Protein AF-A0A2E6ZJL7-F1 (afdb_monomer)

Mean predicted aligned error: 16.67 Å

Structure (mmCIF, N/CA/C/O backbone):
data_AF-A0A2E6ZJL7-F1
#
_entry.id   AF-A0A2E6ZJL7-F1
#
loop_
_atom_site.group_PDB
_atom_site.id
_atom_site.type_symbol
_atom_site.label_atom_id
_atom_site.label_alt_id
_atom_site.label_comp_id
_atom_site.label_asym_id
_atom_site.label_entity_id
_atom_site.label_seq_id
_atom_site.pdbx_PDB_ins_code
_atom_site.Cartn_x
_atom_site.Cartn_y
_atom_site.Cartn_z
_atom_site.occupancy
_atom_site.B_iso_or_equiv
_atom_site.auth_seq_id
_atom_site.auth_comp_id
_atom_site.auth_asym_id
_atom_site.auth_atom_id
_atom_site.pdbx_PDB_model_num
ATOM 1 N N . MET A 1 1 ? 24.760 4.904 -60.372 1.00 43.66 1 MET A N 1
ATOM 2 C CA . MET A 1 1 ? 24.642 4.032 -59.180 1.00 43.66 1 MET A CA 1
ATOM 3 C C . MET A 1 1 ? 23.303 4.325 -58.523 1.00 43.66 1 MET A C 1
ATOM 5 O O . MET A 1 1 ? 22.994 5.493 -58.316 1.00 43.66 1 MET A O 1
ATOM 9 N N . ARG A 1 2 ? 22.451 3.308 -58.346 1.00 40.69 2 ARG A N 1
ATOM 10 C CA . ARG A 1 2 ? 21.056 3.477 -57.904 1.00 40.69 2 ARG A CA 1
ATOM 11 C C . ARG A 1 2 ? 21.041 3.882 -56.422 1.00 40.69 2 ARG A C 1
ATOM 13 O O . ARG A 1 2 ? 21.640 3.203 -55.598 1.00 40.69 2 ARG A O 1
ATOM 20 N N . PHE A 1 3 ? 20.337 4.965 -56.080 1.00 47.16 3 PHE A N 1
ATOM 21 C CA . PHE A 1 3 ? 20.184 5.506 -54.711 1.00 47.16 3 PHE A CA 1
ATOM 22 C C . PHE A 1 3 ? 19.570 4.522 -53.690 1.00 47.16 3 PHE A C 1
ATOM 24 O O . PHE A 1 3 ? 19.467 4.830 -52.504 1.00 47.16 3 PHE A O 1
ATOM 31 N N . THR A 1 4 ? 19.154 3.341 -54.143 1.00 49.59 4 THR A N 1
ATOM 32 C CA . THR A 1 4 ? 18.459 2.316 -53.366 1.00 49.59 4 THR A CA 1
ATOM 33 C C . THR A 1 4 ? 19.389 1.397 -52.570 1.00 49.59 4 THR A C 1
ATOM 35 O O . THR A 1 4 ? 18.909 0.680 -51.704 1.00 49.59 4 THR A O 1
ATOM 38 N N . GLU A 1 5 ? 20.706 1.420 -52.801 1.00 48.84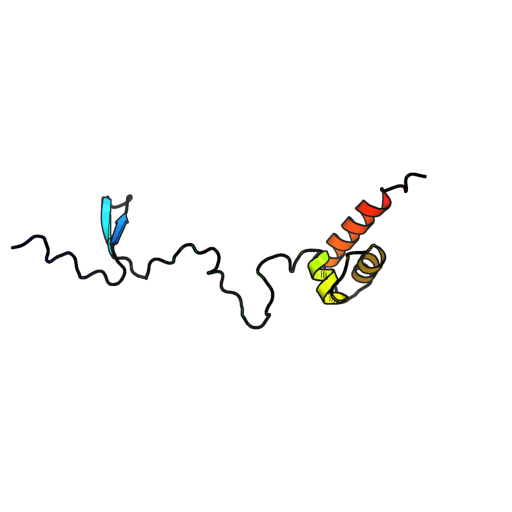 5 GLU A N 1
ATOM 39 C CA . GLU A 1 5 ? 21.636 0.430 -52.215 1.00 48.84 5 GLU A CA 1
ATOM 40 C C . GLU A 1 5 ? 22.248 0.840 -50.861 1.00 48.84 5 GLU A C 1
ATOM 42 O O . GLU A 1 5 ? 22.901 0.040 -50.199 1.00 48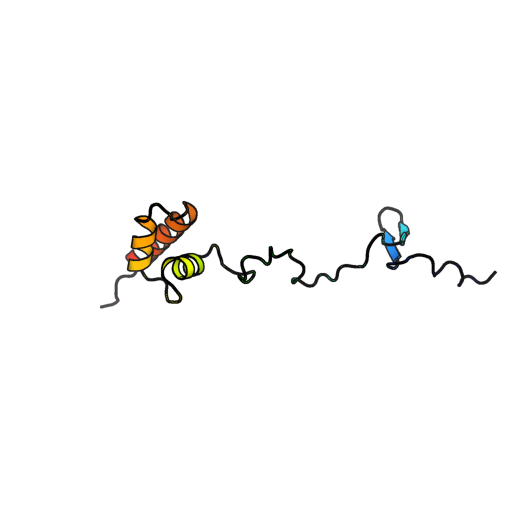.84 5 GLU A O 1
ATOM 47 N N . LEU A 1 6 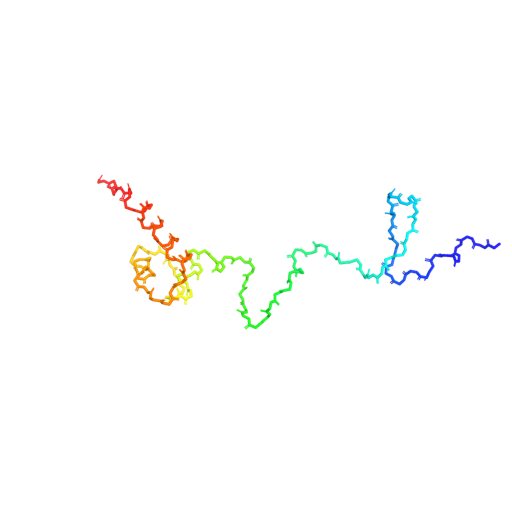? 21.985 2.059 -50.377 1.00 52.06 6 LEU A N 1
ATOM 48 C CA . LEU A 1 6 ? 22.360 2.481 -49.018 1.00 52.06 6 LEU A CA 1
ATOM 49 C C . LEU A 1 6 ? 21.247 2.249 -47.986 1.00 52.06 6 LEU A C 1
ATOM 51 O O . LEU A 1 6 ? 21.371 2.735 -46.862 1.00 52.06 6 LEU A O 1
ATOM 55 N N . LEU A 1 7 ? 20.144 1.578 -48.331 1.00 50.84 7 LEU A N 1
ATOM 56 C CA . LEU A 1 7 ? 18.975 1.441 -47.452 1.00 50.84 7 LEU A CA 1
ATOM 57 C C . LEU A 1 7 ? 19.061 0.282 -46.437 1.00 50.84 7 LEU A C 1
ATOM 59 O O . LEU A 1 7 ? 18.399 0.376 -45.405 1.00 50.84 7 LEU A O 1
ATOM 63 N N . ASP A 1 8 ? 19.957 -0.698 -46.602 1.00 57.44 8 ASP A N 1
ATOM 64 C CA . ASP A 1 8 ? 19.765 -2.009 -45.946 1.00 57.44 8 ASP A CA 1
ATOM 65 C C . ASP A 1 8 ? 20.744 -2.431 -44.833 1.00 57.44 8 ASP A C 1
ATOM 67 O O . ASP A 1 8 ? 20.633 -3.535 -44.310 1.00 57.44 8 ASP A O 1
ATOM 71 N N . ASN A 1 9 ? 21.645 -1.570 -44.344 1.00 66.44 9 ASN A N 1
ATOM 72 C CA . ASN A 1 9 ? 22.594 -1.991 -43.286 1.00 66.44 9 ASN A CA 1
ATOM 73 C C . ASN A 1 9 ? 22.163 -1.693 -41.834 1.00 66.44 9 ASN A C 1
ATOM 75 O O . ASN A 1 9 ? 22.913 -1.971 -40.897 1.00 66.44 9 ASN A O 1
ATOM 79 N N . CYS A 1 10 ? 20.972 -1.132 -41.585 1.00 70.69 10 CYS A N 1
ATOM 80 C CA . CYS A 1 10 ? 20.522 -0.879 -40.208 1.00 70.69 10 CYS A CA 1
ATOM 81 C C . CYS A 1 10 ? 19.621 -2.018 -39.691 1.00 70.69 10 CYS A C 1
ATOM 83 O O . CYS A 1 10 ? 18.402 -1.942 -39.830 1.00 70.69 10 CYS A O 1
ATOM 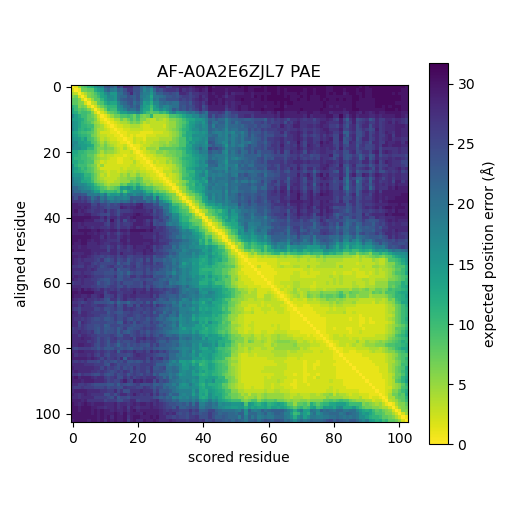85 N N . LYS A 1 11 ? 20.211 -3.005 -38.994 1.00 77.81 11 LYS A N 1
ATOM 86 C CA . LYS A 1 11 ? 19.541 -4.195 -38.409 1.00 77.81 11 LYS A CA 1
ATOM 87 C C . LYS A 1 11 ? 18.232 -3.915 -37.647 1.00 77.81 11 LYS A C 1
ATOM 89 O O . LYS A 1 11 ? 17.348 -4.760 -37.615 1.00 77.81 11 LYS A O 1
ATOM 94 N N . TYR A 1 12 ? 18.104 -2.743 -37.021 1.00 78.94 12 TYR A N 1
ATOM 95 C CA . TYR A 1 12 ? 16.948 -2.374 -36.192 1.00 78.94 12 TYR A CA 1
ATOM 96 C C . TYR A 1 12 ? 16.200 -1.123 -36.686 1.00 78.94 12 TYR A C 1
ATOM 98 O O . TYR A 1 12 ? 15.439 -0.518 -35.929 1.00 78.94 12 TYR A O 1
ATOM 106 N N . GLY A 1 13 ? 16.428 -0.712 -37.937 1.00 85.06 13 GLY A N 1
ATOM 107 C CA . GLY A 1 13 ? 15.828 0.476 -38.548 1.00 85.06 13 GLY A CA 1
ATOM 108 C C . GLY A 1 13 ? 16.567 1.787 -38.250 1.00 85.06 13 GLY A C 1
ATOM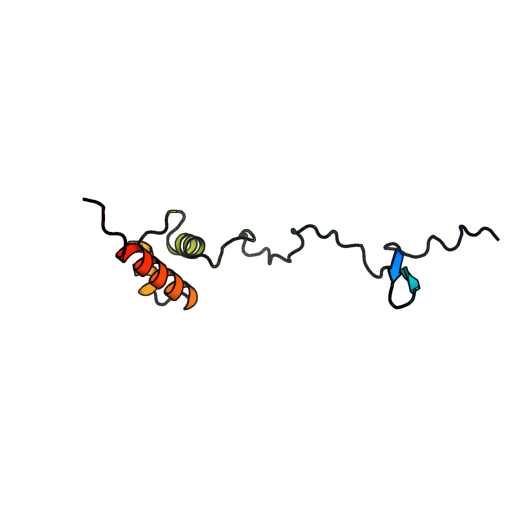 109 O O . GLY A 1 13 ? 17.585 1.823 -37.552 1.00 85.06 13 GLY A O 1
ATOM 110 N N . ARG A 1 14 ? 16.055 2.894 -38.801 1.00 86.06 14 ARG A N 1
ATOM 111 C CA . ARG A 1 14 ? 16.634 4.246 -38.678 1.00 86.06 14 ARG A CA 1
ATOM 112 C C . ARG A 1 14 ? 15.801 5.148 -37.768 1.00 86.06 14 ARG A C 1
ATOM 114 O O . ARG A 1 14 ? 14.619 4.903 -37.528 1.00 86.06 14 ARG A O 1
ATOM 121 N N . TYR A 1 15 ? 16.421 6.195 -37.235 1.00 85.69 15 TYR A N 1
ATOM 122 C CA . TYR A 1 15 ? 15.725 7.303 -36.583 1.00 85.69 15 TYR A CA 1
ATOM 123 C C . TYR A 1 15 ? 16.368 8.635 -36.975 1.00 85.69 15 TYR A C 1
ATOM 125 O O . TYR A 1 15 ? 17.577 8.704 -37.209 1.00 85.69 15 TYR A O 1
ATOM 133 N N . TYR A 1 16 ? 15.556 9.687 -37.063 1.00 89.06 16 TYR A N 1
ATOM 134 C CA . TYR A 1 16 ? 16.047 11.041 -37.296 1.00 89.06 16 TYR A CA 1
ATOM 135 C C . TYR A 1 16 ? 16.488 11.666 -35.967 1.00 89.06 16 TYR A C 1
ATOM 137 O O . TYR A 1 16 ? 15.732 11.661 -34.996 1.00 89.06 16 TYR A O 1
ATOM 145 N N . CYS A 1 17 ? 17.723 12.167 -35.906 1.00 85.31 17 CYS A N 1
ATOM 146 C CA . CYS A 1 17 ? 18.269 12.842 -34.731 1.00 85.31 17 CYS A CA 1
ATOM 147 C C . CYS A 1 17 ? 18.251 14.354 -34.974 1.00 85.31 17 CYS A C 1
ATOM 149 O O . CYS A 1 17 ? 19.006 14.846 -35.810 1.00 85.31 17 CYS A O 1
ATOM 151 N N . SER A 1 18 ? 17.405 15.081 -34.240 1.00 86.75 18 SER A N 1
ATOM 152 C CA . SER A 1 18 ? 17.233 16.533 -34.384 1.00 86.75 18 SER A CA 1
ATOM 153 C C . SER A 1 18 ? 18.488 17.331 -34.016 1.00 86.75 18 SER A C 1
ATOM 155 O O . SER A 1 18 ? 18.746 18.356 -34.638 1.00 86.75 18 SER A O 1
ATOM 157 N N . THR A 1 19 ? 19.294 16.840 -33.070 1.00 88.00 19 THR A N 1
ATOM 158 C CA . THR A 1 19 ? 20.564 17.463 -32.656 1.00 88.00 19 THR A CA 1
ATOM 159 C C . THR A 1 19 ? 21.586 17.496 -33.792 1.00 88.00 19 THR A C 1
ATOM 161 O O . THR A 1 19 ? 22.170 18.535 -34.072 1.00 88.00 19 THR A O 1
ATOM 164 N N . ASP A 1 20 ? 21.753 16.374 -34.493 1.00 82.31 20 ASP A N 1
ATOM 165 C CA . ASP A 1 20 ? 22.776 16.220 -35.537 1.00 82.31 20 ASP A CA 1
ATOM 166 C C . ASP A 1 20 ? 22.219 16.422 -36.957 1.00 82.31 20 ASP A C 1
ATOM 168 O O . ASP A 1 20 ? 22.935 16.210 -37.935 1.00 82.31 20 ASP A O 1
ATOM 172 N N . LYS A 1 21 ? 20.922 16.737 -37.079 1.00 83.44 21 LYS A N 1
ATOM 173 C CA . LYS A 1 21 ? 20.167 16.891 -38.336 1.00 83.44 21 LYS A CA 1
ATOM 174 C C . LYS A 1 21 ? 20.387 15.764 -39.362 1.00 83.44 21 LYS A C 1
ATOM 176 O O . LYS A 1 21 ? 20.325 15.995 -40.567 1.00 83.44 21 LYS A O 1
ATOM 181 N N . LYS A 1 22 ? 20.611 14.528 -38.899 1.00 84.88 22 LYS A N 1
ATOM 182 C CA . LYS A 1 22 ? 20.920 13.365 -39.754 1.00 84.88 22 LYS A CA 1
ATOM 183 C C . LYS A 1 22 ? 20.169 12.101 -39.340 1.00 84.88 22 LYS A C 1
ATOM 185 O O . LYS A 1 22 ? 19.848 11.903 -38.164 1.00 84.88 22 LYS A O 1
ATOM 190 N N . TYR A 1 23 ? 19.928 11.220 -40.311 1.00 83.31 23 TYR A N 1
ATOM 191 C CA . TYR A 1 23 ? 19.394 9.879 -40.073 1.00 83.31 23 TYR A CA 1
ATOM 192 C C . TYR A 1 23 ? 20.485 8.963 -39.510 1.00 83.31 23 TYR A C 1
ATOM 194 O O . TYR A 1 23 ? 21.586 8.890 -40.051 1.00 83.31 23 TYR A O 1
ATOM 202 N N . LYS A 1 24 ? 20.179 8.256 -38.419 1.00 85.19 24 LYS A N 1
ATOM 203 C CA . LYS A 1 24 ? 21.096 7.327 -37.737 1.00 85.19 24 LYS A CA 1
ATOM 204 C C . LYS A 1 24 ? 20.481 5.928 -37.641 1.00 85.19 24 LYS A C 1
ATOM 206 O O . LYS A 1 24 ? 19.259 5.797 -37.545 1.00 85.19 24 LYS A O 1
ATOM 211 N N . CYS A 1 25 ? 21.312 4.882 -37.625 1.00 86.69 25 CYS A N 1
ATOM 212 C CA . CYS A 1 25 ? 20.856 3.519 -37.327 1.00 86.69 25 CYS A CA 1
ATOM 213 C C . CYS A 1 25 ? 20.503 3.365 -35.839 1.00 86.69 25 CYS A C 1
ATOM 215 O O . CYS A 1 25 ? 21.172 3.915 -34.961 1.00 86.69 25 CYS A O 1
ATOM 217 N N . ARG A 1 26 ? 19.482 2.558 -35.541 1.00 80.81 26 ARG A N 1
ATOM 218 C CA . ARG A 1 26 ? 19.182 2.099 -34.181 1.00 80.81 26 ARG A CA 1
ATOM 219 C C . ARG A 1 26 ? 20.158 0.993 -33.778 1.00 80.81 26 ARG A C 1
ATOM 221 O O . ARG A 1 26 ? 20.411 0.074 -34.550 1.00 80.81 26 ARG A O 1
ATOM 228 N N . LYS A 1 27 ? 20.676 1.067 -32.550 1.00 82.56 27 LYS A N 1
ATOM 229 C CA . LYS A 1 27 ? 21.557 0.032 -31.977 1.00 82.56 27 LYS A CA 1
ATOM 230 C C . LYS A 1 27 ? 20.790 -1.187 -31.452 1.00 82.56 27 LYS A C 1
ATOM 232 O O . LYS A 1 27 ? 21.365 -2.260 -31.320 1.00 82.56 27 LYS A O 1
ATOM 237 N N . SER A 1 28 ? 19.498 -1.023 -31.177 1.00 75.38 28 SER A N 1
ATOM 238 C CA . SER A 1 28 ? 18.618 -2.056 -30.625 1.00 75.38 28 SER A CA 1
ATOM 239 C C . SER A 1 28 ? 17.226 -1.953 -31.251 1.00 75.38 28 SER A C 1
ATOM 241 O O . SER A 1 28 ? 16.873 -0.866 -31.733 1.00 75.38 28 SER A O 1
ATOM 243 N N . PRO A 1 29 ? 16.427 -3.040 -31.233 1.00 82.69 29 PRO A N 1
ATOM 244 C CA . PRO A 1 29 ? 15.038 -3.007 -31.675 1.00 82.69 29 PRO A CA 1
ATOM 245 C C . PRO A 1 29 ? 14.281 -1.849 -31.028 1.00 82.69 29 PRO A C 1
ATOM 247 O O . PRO A 1 29 ? 14.541 -1.471 -29.881 1.00 82.69 29 PRO A O 1
ATOM 250 N N . LYS A 1 30 ? 13.331 -1.264 -31.761 1.00 72.75 30 LYS A N 1
ATOM 251 C CA . LYS A 1 30 ? 12.409 -0.297 -31.171 1.00 72.75 30 LYS A CA 1
ATOM 252 C C . LYS A 1 30 ? 11.560 -1.046 -30.146 1.00 72.75 30 LYS A C 1
ATOM 254 O O . LYS A 1 30 ? 10.643 -1.755 -30.534 1.00 72.75 30 LYS A O 1
ATOM 259 N N . ARG A 1 31 ? 11.868 -0.880 -28.858 1.00 67.94 31 ARG A N 1
ATOM 260 C CA . ARG A 1 31 ? 10.950 -1.276 -27.790 1.00 67.94 31 ARG A CA 1
ATOM 261 C C . ARG A 1 31 ? 9.623 -0.573 -28.039 1.00 67.94 31 ARG A C 1
ATOM 263 O O . ARG A 1 31 ? 9.591 0.662 -28.126 1.00 67.94 31 ARG A O 1
ATOM 270 N N . SER A 1 32 ? 8.560 -1.347 -28.230 1.00 63.72 32 SER A N 1
ATOM 271 C CA . SER A 1 32 ? 7.217 -0.810 -28.103 1.00 63.72 32 SER A CA 1
ATOM 272 C C . SER A 1 32 ? 7.122 -0.231 -26.698 1.00 63.72 32 SER A C 1
ATOM 274 O O . SER A 1 32 ? 7.598 -0.809 -25.722 1.00 63.72 32 SER A O 1
ATOM 276 N N . ARG A 1 33 ? 6.542 0.962 -26.579 1.00 54.00 33 ARG A N 1
ATOM 277 C CA . ARG A 1 33 ? 6.130 1.476 -25.273 1.00 54.00 33 ARG A CA 1
ATOM 278 C C . ARG A 1 33 ? 4.838 0.768 -24.881 1.00 54.00 33 ARG A C 1
ATOM 280 O O . ARG A 1 33 ? 3.849 1.416 -24.559 1.00 54.00 33 ARG A O 1
ATOM 287 N N . ASP A 1 34 ? 4.838 -0.555 -24.950 1.00 50.28 34 ASP A N 1
ATOM 288 C CA . ASP A 1 34 ? 3.820 -1.312 -24.268 1.00 50.28 34 ASP A CA 1
ATOM 289 C C . ASP A 1 34 ? 4.133 -1.088 -22.797 1.00 50.28 34 ASP A C 1
ATOM 291 O O . ASP A 1 34 ? 5.230 -1.367 -22.312 1.00 50.28 34 ASP A O 1
ATOM 295 N N . TYR A 1 35 ? 3.168 -0.537 -22.071 1.00 47.56 35 TYR A N 1
ATOM 296 C CA . TYR A 1 35 ? 3.198 -0.324 -20.621 1.00 47.56 35 TYR A CA 1
ATOM 297 C C . TYR A 1 35 ? 3.378 -1.645 -19.821 1.00 47.56 35 TYR A C 1
ATOM 299 O O . TYR A 1 35 ? 3.220 -1.673 -18.604 1.00 47.56 35 TYR A O 1
ATOM 307 N N . TYR A 1 36 ? 3.710 -2.732 -20.522 1.00 44.94 36 TYR A N 1
ATOM 308 C CA . TYR A 1 36 ? 3.903 -4.109 -20.101 1.00 44.94 36 TYR A CA 1
ATOM 309 C C . TYR A 1 36 ? 5.373 -4.569 -20.136 1.00 44.94 36 TYR A C 1
ATOM 311 O O . TYR A 1 36 ? 5.637 -5.731 -19.860 1.00 44.94 36 TYR A O 1
ATOM 319 N N . GLU A 1 37 ? 6.346 -3.689 -20.404 1.00 48.38 37 GLU A N 1
ATOM 320 C CA . GLU A 1 37 ? 7.786 -4.005 -20.290 1.00 48.38 37 GLU A CA 1
ATOM 321 C C . GLU A 1 37 ? 8.442 -3.379 -19.039 1.00 48.38 37 GLU A C 1
ATOM 323 O O . GLU A 1 37 ? 9.566 -2.875 -19.062 1.00 48.38 37 GLU A O 1
ATOM 328 N N . MET A 1 38 ? 7.747 -3.416 -17.899 1.00 44.47 38 MET A N 1
ATOM 329 C CA . MET A 1 38 ? 8.421 -3.321 -16.602 1.00 44.47 38 MET A CA 1
ATOM 330 C C . MET A 1 38 ? 8.941 -4.715 -16.261 1.00 44.47 38 MET A C 1
ATOM 332 O O . MET A 1 38 ? 8.160 -5.660 -16.226 1.00 44.47 38 MET A O 1
ATOM 336 N N . GLY A 1 39 ? 10.247 -4.845 -16.018 1.00 44.41 39 GLY A N 1
ATOM 337 C CA . GLY A 1 39 ? 10.862 -6.072 -15.517 1.00 44.41 39 GLY A CA 1
ATOM 338 C C . GLY A 1 39 ? 10.245 -6.482 -14.182 1.00 44.41 39 GLY A C 1
ATOM 339 O O . GLY A 1 39 ? 10.714 -6.086 -13.116 1.00 44.41 39 GLY A O 1
ATOM 340 N N . GLU A 1 40 ? 9.167 -7.255 -14.248 1.00 45.66 40 GLU A N 1
ATOM 341 C CA . GLU A 1 40 ? 8.621 -7.968 -13.112 1.00 45.66 40 GLU A CA 1
ATOM 342 C C . GLU A 1 40 ? 9.644 -9.029 -12.713 1.00 45.66 40 GLU A C 1
ATOM 344 O O . GLU A 1 40 ? 10.047 -9.868 -13.514 1.00 45.66 40 GLU A O 1
ATOM 349 N N . ASN A 1 41 ? 10.100 -8.992 -11.464 1.00 47.03 41 ASN A N 1
ATOM 350 C CA . ASN A 1 41 ? 10.811 -10.125 -10.896 1.00 47.03 41 ASN A CA 1
ATOM 351 C C . ASN A 1 41 ? 9.762 -11.238 -10.695 1.00 47.03 41 ASN A C 1
ATOM 353 O O . ASN A 1 41 ? 9.009 -11.238 -9.719 1.00 47.03 41 ASN A O 1
ATOM 357 N N . PHE A 1 42 ? 9.665 -12.124 -11.692 1.00 42.44 42 PHE A N 1
ATOM 358 C CA . PHE A 1 42 ? 8.660 -13.180 -11.880 1.00 42.44 42 PHE A CA 1
ATOM 359 C C . PHE A 1 42 ? 8.524 -14.185 -10.719 1.00 42.44 42 PHE A C 1
ATOM 361 O O . PHE A 1 42 ? 7.578 -14.967 -10.714 1.00 42.44 42 PHE A O 1
ATOM 368 N N . ALA A 1 43 ? 9.397 -14.164 -9.707 1.00 46.59 43 ALA A N 1
ATOM 369 C CA . ALA A 1 43 ? 9.308 -15.080 -8.566 1.00 46.59 43 ALA A CA 1
ATOM 370 C C . ALA A 1 43 ? 8.100 -14.809 -7.639 1.00 46.59 43 ALA A C 1
ATOM 372 O O . ALA A 1 43 ? 7.713 -15.678 -6.864 1.00 46.59 43 ALA A O 1
ATOM 373 N N . ASP A 1 44 ? 7.497 -13.614 -7.704 1.00 48.00 44 ASP A N 1
ATOM 374 C CA . ASP A 1 44 ? 6.509 -13.153 -6.713 1.00 48.00 44 ASP A CA 1
ATOM 375 C C . ASP A 1 44 ? 5.050 -13.076 -7.211 1.00 48.00 44 ASP A C 1
ATOM 377 O O . ASP A 1 44 ? 4.167 -12.746 -6.414 1.00 48.00 44 ASP A O 1
ATOM 381 N N . GLY A 1 45 ? 4.776 -13.313 -8.502 1.00 43.97 45 GLY A N 1
ATOM 382 C CA . GLY A 1 45 ? 3.422 -13.514 -9.059 1.00 43.97 45 GLY A CA 1
ATOM 383 C C . GLY A 1 45 ? 2.348 -12.444 -8.768 1.00 43.97 45 GLY A C 1
ATOM 384 O O . GLY A 1 45 ? 1.157 -12.749 -8.784 1.00 43.97 45 GLY A O 1
ATOM 385 N N . LYS A 1 46 ? 2.710 -11.193 -8.453 1.00 48.28 46 LYS A N 1
ATOM 386 C CA . LYS A 1 46 ? 1.751 -10.149 -8.025 1.00 48.28 46 LYS A CA 1
ATOM 387 C C . LYS A 1 46 ? 1.697 -8.993 -9.027 1.00 48.28 46 LYS A C 1
ATOM 389 O O . LYS A 1 46 ? 2.721 -8.334 -9.206 1.00 48.28 46 LYS A O 1
ATOM 394 N N . LYS A 1 47 ? 0.480 -8.704 -9.517 1.00 45.91 47 LYS A N 1
ATOM 395 C CA . LYS A 1 47 ? 0.119 -7.629 -10.465 1.00 45.91 47 LYS A CA 1
ATOM 396 C C . LYS A 1 47 ? 0.790 -6.268 -10.164 1.00 45.91 47 LYS A C 1
ATOM 398 O O . LYS A 1 47 ? 0.967 -5.934 -8.985 1.00 45.91 47 LYS A O 1
ATOM 403 N N . PRO A 1 48 ? 1.034 -5.430 -11.194 1.00 44.69 48 PRO A N 1
ATOM 404 C CA . PRO A 1 48 ? 1.707 -4.126 -11.088 1.00 44.69 48 PRO A CA 1
ATOM 405 C C . PRO A 1 48 ? 0.915 -3.023 -10.351 1.00 44.69 48 PRO A C 1
ATOM 407 O O . PRO A 1 48 ? 1.352 -1.877 -10.295 1.00 44.69 48 PRO A O 1
ATOM 410 N N . GLY A 1 49 ? -0.220 -3.347 -9.726 1.00 50.34 49 GLY A N 1
ATOM 411 C CA . GLY A 1 49 ? -1.012 -2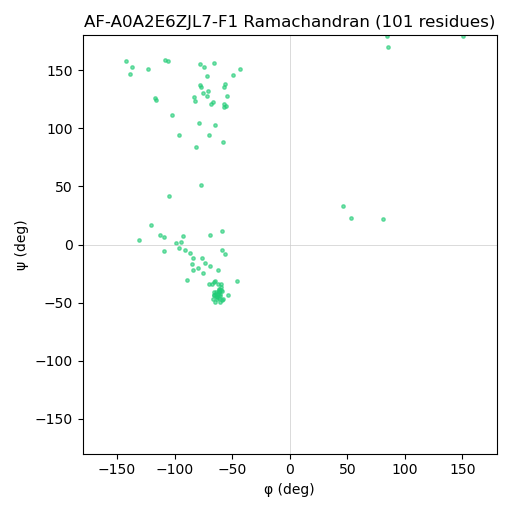.427 -8.911 1.00 50.34 49 GLY A CA 1
ATOM 412 C C . GLY A 1 49 ? -1.087 -2.883 -7.454 1.00 50.34 49 GLY A C 1
ATOM 413 O O . GLY A 1 49 ? -1.517 -3.994 -7.162 1.00 50.34 49 GLY A O 1
ATOM 414 N N . ASP A 1 50 ? -0.727 -2.000 -6.524 1.00 52.59 50 ASP A N 1
ATOM 415 C CA . ASP A 1 50 ? -1.229 -2.002 -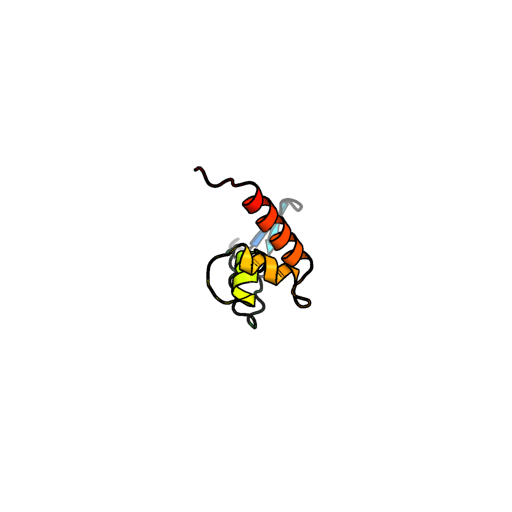5.141 1.00 52.59 50 ASP A CA 1
ATOM 416 C C . ASP A 1 50 ? -0.649 -2.941 -4.063 1.00 52.59 50 ASP A C 1
ATOM 418 O O . ASP A 1 50 ? -1.246 -3.078 -2.991 1.00 52.59 50 ASP A O 1
ATOM 422 N N . LYS A 1 51 ? 0.578 -3.467 -4.192 1.00 54.53 51 LYS A N 1
ATOM 423 C CA . LYS A 1 51 ? 1.245 -4.161 -3.053 1.00 54.53 51 LYS A CA 1
ATOM 424 C C . LYS A 1 51 ? 1.508 -3.243 -1.838 1.00 54.53 51 LYS A C 1
ATOM 426 O O . LYS A 1 51 ? 1.690 -3.731 -0.723 1.00 54.53 51 LYS A O 1
ATOM 431 N N . GLY A 1 52 ? 1.551 -1.925 -2.054 1.00 60.59 52 GLY A N 1
ATOM 432 C CA . GLY A 1 52 ? 1.789 -0.906 -1.023 1.00 60.59 52 GLY A CA 1
ATOM 433 C C . GLY A 1 52 ? 0.528 -0.258 -0.444 1.00 60.59 52 GLY A C 1
ATOM 434 O O . GLY A 1 52 ? 0.655 0.585 0.448 1.00 60.59 52 GLY A O 1
ATOM 435 N N . SER A 1 53 ? -0.659 -0.613 -0.944 1.00 76.00 53 SER A N 1
ATOM 436 C CA . SER A 1 53 ? -1.937 -0.116 -0.429 1.00 76.00 53 SER A CA 1
ATOM 437 C C . SER A 1 53 ? -2.322 -0.843 0.859 1.00 76.00 53 SER A C 1
ATOM 439 O O . SER A 1 53 ? -1.919 -1.986 1.096 1.00 76.00 53 SER A O 1
ATOM 441 N N . LEU A 1 54 ? -3.147 -0.213 1.702 1.00 80.31 54 LEU A N 1
ATOM 442 C CA . LEU A 1 54 ? -3.626 -0.863 2.925 1.00 80.31 54 LEU A CA 1
ATOM 443 C C . LEU A 1 54 ? -4.413 -2.147 2.613 1.00 80.31 54 LEU A C 1
ATOM 445 O O . LEU A 1 54 ? -4.286 -3.120 3.350 1.00 80.31 54 LEU A O 1
ATOM 449 N N . LYS A 1 55 ? -5.156 -2.182 1.497 1.00 83.44 55 LYS A N 1
ATOM 450 C CA . LYS A 1 55 ? -5.874 -3.377 1.031 1.00 83.44 55 LYS A CA 1
ATOM 451 C C . LYS A 1 55 ? -4.908 -4.498 0.660 1.00 83.44 55 LYS A C 1
ATOM 453 O O . LYS A 1 55 ? -5.041 -5.589 1.198 1.00 83.44 55 LYS A O 1
ATOM 458 N N . GLY A 1 56 ? -3.880 -4.216 -0.143 1.00 81.94 56 GLY A N 1
ATOM 459 C CA . GLY A 1 56 ? -2.846 -5.201 -0.481 1.00 81.94 56 GLY A CA 1
ATOM 460 C C . GLY A 1 56 ? -2.107 -5.737 0.752 1.00 81.94 56 GLY A C 1
ATOM 461 O O . GLY A 1 56 ? -1.853 -6.937 0.865 1.00 81.94 56 GLY A O 1
ATOM 462 N N . ILE A 1 57 ? -1.829 -4.868 1.729 1.00 82.12 57 ILE A N 1
ATOM 463 C CA . ILE A 1 57 ? -1.203 -5.252 3.002 1.00 82.12 57 ILE A CA 1
ATOM 464 C C . ILE A 1 57 ? -2.131 -6.150 3.830 1.00 82.12 57 ILE A C 1
ATOM 466 O O . ILE A 1 57 ? -1.684 -7.180 4.335 1.00 82.12 57 ILE A O 1
ATOM 470 N N . VAL A 1 58 ? -3.410 -5.785 3.962 1.00 84.81 58 VAL A N 1
ATOM 471 C CA . VAL A 1 58 ? -4.416 -6.579 4.682 1.00 84.81 58 VAL A CA 1
ATOM 472 C C . VAL A 1 58 ? -4.599 -7.940 4.024 1.00 84.81 58 VAL A C 1
ATOM 474 O O . VAL A 1 58 ? -4.558 -8.946 4.727 1.00 84.81 58 VAL A O 1
ATOM 477 N N . THR A 1 59 ? -4.716 -7.984 2.696 1.00 84.00 59 THR A N 1
ATOM 478 C CA . THR A 1 59 ? -4.845 -9.234 1.942 1.00 84.00 59 THR A CA 1
ATOM 479 C C . THR A 1 59 ? -3.652 -10.157 2.165 1.00 84.00 59 THR A C 1
ATOM 481 O O . THR A 1 59 ? -3.832 -11.353 2.370 1.00 84.00 59 THR A O 1
ATOM 484 N N . ARG A 1 60 ? -2.433 -9.609 2.227 1.00 80.75 60 ARG A N 1
ATOM 485 C CA . ARG A 1 60 ? -1.222 -10.393 2.503 1.00 80.75 60 ARG A CA 1
ATOM 486 C C . ARG A 1 60 ? -1.142 -10.908 3.943 1.00 80.75 60 ARG A C 1
ATOM 488 O O . ARG A 1 60 ? -0.572 -11.966 4.170 1.00 80.75 60 ARG A O 1
ATOM 495 N N . MET A 1 61 ? -1.640 -10.150 4.921 1.00 79.94 61 MET A N 1
ATOM 496 C CA . MET A 1 61 ? -1.524 -10.513 6.341 1.00 79.94 61 MET A CA 1
ATOM 497 C C . MET A 1 61 ? -2.675 -11.379 6.856 1.00 79.94 61 MET A C 1
ATOM 499 O O . MET A 1 61 ? -2.474 -12.152 7.787 1.00 79.94 61 MET A O 1
ATOM 503 N N . PHE A 1 62 ? -3.874 -11.213 6.301 1.00 83.75 62 PHE A N 1
ATOM 504 C CA . PHE A 1 62 ? -5.103 -11.808 6.832 1.00 83.75 62 PHE A CA 1
ATOM 505 C C . PHE A 1 62 ? -5.938 -12.535 5.773 1.00 83.75 62 PHE A C 1
ATOM 507 O O . PHE A 1 62 ? -7.028 -12.995 6.097 1.00 83.75 62 PHE A O 1
ATOM 514 N N . GLY A 1 63 ? -5.453 -12.627 4.532 1.00 79.69 6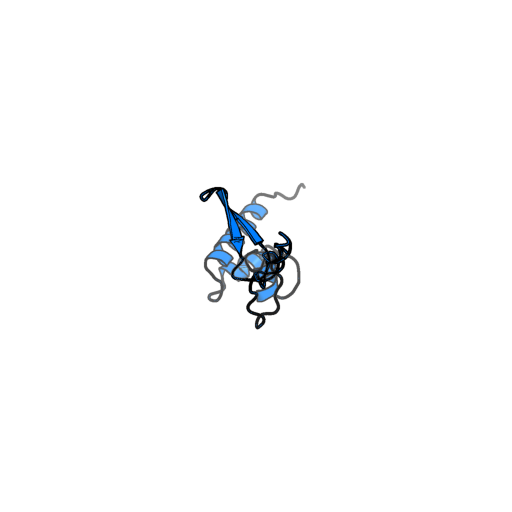3 GLY A N 1
ATOM 515 C CA . GLY A 1 63 ? -6.191 -13.212 3.416 1.00 79.69 63 GLY A CA 1
ATOM 516 C C . GLY A 1 63 ? -7.129 -12.221 2.711 1.00 79.69 63 GLY A C 1
ATOM 517 O O . GLY A 1 63 ? -7.327 -11.092 3.181 1.00 79.69 63 GLY A O 1
ATOM 518 N N . PRO A 1 64 ? -7.683 -12.612 1.548 1.00 80.88 64 PRO A N 1
ATOM 519 C CA . PRO A 1 64 ? -8.590 -11.778 0.764 1.00 80.88 64 PRO A CA 1
ATOM 520 C C . PRO A 1 64 ? -9.793 -11.327 1.597 1.00 80.88 64 PRO A C 1
ATOM 522 O O . PRO A 1 64 ? -10.351 -12.082 2.388 1.00 80.88 64 PRO A O 1
ATOM 525 N N . GLY A 1 65 ? -10.173 -10.061 1.441 1.00 79.50 65 GLY A N 1
ATOM 526 C CA . GLY A 1 65 ? -11.313 -9.478 2.135 1.00 79.50 65 GLY A CA 1
ATOM 527 C C . GLY A 1 65 ? -11.146 -7.988 2.392 1.00 79.50 65 GLY A C 1
ATOM 528 O O . GLY A 1 65 ? -10.120 -7.383 2.066 1.00 79.50 65 GLY A O 1
ATOM 529 N N . ASP A 1 66 ? -12.165 -7.406 3.013 1.00 82.94 66 ASP A N 1
ATOM 530 C CA . ASP A 1 66 ? -12.215 -5.966 3.226 1.00 82.94 66 ASP A CA 1
ATOM 531 C C . ASP A 1 66 ? -11.273 -5.488 4.327 1.00 82.94 66 ASP A C 1
ATOM 533 O O . ASP A 1 66 ? -10.934 -6.206 5.285 1.00 82.94 66 ASP A O 1
ATOM 537 N N . VAL A 1 67 ? -10.869 -4.227 4.180 1.00 85.81 67 VAL A N 1
ATOM 538 C CA . VAL A 1 67 ? -10.092 -3.489 5.169 1.00 85.81 67 VAL A CA 1
ATOM 539 C C . VAL A 1 67 ? -11.046 -3.021 6.261 1.00 85.81 67 VAL A C 1
ATOM 541 O O . VAL A 1 67 ? -11.809 -2.078 6.079 1.00 85.81 67 VAL A O 1
ATOM 544 N N . THR A 1 68 ? -10.998 -3.682 7.414 1.00 91.12 68 THR A N 1
ATOM 545 C CA . THR A 1 68 ? -11.793 -3.316 8.591 1.00 91.12 68 THR A CA 1
ATOM 546 C C . THR A 1 68 ? -10.926 -2.650 9.659 1.00 91.12 68 THR A C 1
ATOM 548 O O . THR A 1 68 ? -9.710 -2.852 9.726 1.00 91.12 68 THR A O 1
ATOM 551 N N . VAL A 1 69 ? -11.553 -1.871 10.549 1.00 89.94 69 VAL A N 1
ATOM 552 C CA . VAL A 1 69 ? -10.859 -1.189 11.660 1.00 89.94 69 VAL A CA 1
ATOM 553 C C . VAL A 1 69 ? -10.160 -2.191 12.589 1.00 89.94 69 VAL A C 1
ATOM 555 O O . VAL A 1 69 ? -9.056 -1.926 13.061 1.00 89.94 69 VAL A O 1
ATOM 558 N N . SER A 1 70 ? -10.755 -3.365 12.821 1.00 91.06 70 SER A N 1
ATOM 559 C CA . SER A 1 70 ? -10.150 -4.432 13.629 1.00 91.06 70 SER A CA 1
ATOM 560 C C . SER A 1 70 ? -8.869 -4.978 12.993 1.00 91.06 70 SER A C 1
ATOM 562 O O . SER A 1 70 ? -7.847 -5.096 13.672 1.00 91.06 70 SER A O 1
ATOM 564 N N . LYS A 1 71 ? -8.875 -5.232 11.677 1.00 93.19 71 LYS A N 1
ATOM 565 C CA . LYS A 1 71 ? -7.679 -5.660 10.935 1.00 93.19 71 LYS A CA 1
ATOM 566 C C . LYS A 1 71 ? -6.599 -4.573 10.935 1.00 93.19 71 LYS A C 1
ATOM 568 O O . LYS A 1 71 ? -5.437 -4.882 11.181 1.00 93.19 71 LYS A O 1
ATOM 573 N N . ALA A 1 72 ? -6.966 -3.301 10.770 1.00 91.75 72 ALA A N 1
ATOM 574 C CA . ALA A 1 72 ? -6.020 -2.185 10.860 1.00 91.75 72 ALA A CA 1
ATOM 575 C C . ALA A 1 72 ? -5.366 -2.075 12.255 1.00 91.75 72 ALA A C 1
ATOM 577 O O . ALA A 1 72 ? -4.150 -1.905 12.355 1.00 91.75 72 ALA A O 1
ATOM 578 N N . LYS A 1 73 ? -6.129 -2.266 13.343 1.00 93.81 73 LYS A N 1
ATOM 579 C CA . LYS A 1 73 ? -5.574 -2.309 14.711 1.00 93.81 73 LYS A CA 1
ATOM 580 C C . LYS A 1 73 ? -4.568 -3.451 14.893 1.00 93.81 73 LYS A C 1
ATOM 582 O O . LYS A 1 73 ? -3.528 -3.254 15.515 1.00 93.81 73 LYS A O 1
ATOM 587 N N . ARG A 1 74 ? -4.829 -4.618 14.296 1.00 93.81 74 ARG A N 1
ATOM 588 C CA . ARG A 1 74 ? -3.891 -5.756 14.307 1.00 93.81 74 ARG A CA 1
ATOM 589 C C . ARG A 1 74 ? -2.599 -5.476 13.529 1.00 93.81 74 ARG A C 1
ATOM 591 O O . ARG A 1 74 ? -1.546 -5.979 13.906 1.00 93.81 74 ARG A O 1
ATOM 598 N N . ILE A 1 75 ? -2.646 -4.669 12.464 1.00 91.75 75 ILE A N 1
ATOM 599 C CA . ILE A 1 75 ? -1.432 -4.237 11.741 1.00 91.75 75 ILE A CA 1
ATOM 600 C C . ILE A 1 75 ? -0.559 -3.355 12.639 1.00 91.75 75 ILE A C 1
ATOM 602 O O . ILE A 1 75 ? 0.661 -3.520 12.654 1.00 91.75 75 ILE A O 1
ATOM 606 N N . LEU A 1 76 ? -1.168 -2.453 13.415 1.00 91.31 76 LEU A N 1
ATOM 607 C CA . LEU A 1 76 ? -0.441 -1.582 14.343 1.00 91.31 76 LEU A CA 1
ATOM 608 C C . LEU A 1 76 ? 0.281 -2.367 15.440 1.00 91.31 76 LEU A C 1
ATOM 610 O O . LEU A 1 76 ? 1.459 -2.107 15.699 1.00 91.31 76 LEU A O 1
ATOM 614 N N . SER A 1 77 ? -0.401 -3.347 16.040 1.00 92.12 77 SER A N 1
ATOM 615 C CA . SER A 1 77 ? 0.172 -4.183 17.100 1.00 92.12 77 SER A CA 1
ATOM 616 C C . SER A 1 77 ? 1.197 -5.203 16.591 1.00 92.12 77 SER A C 1
ATOM 618 O O . SER A 1 77 ? 1.993 -5.723 17.370 1.00 92.12 77 SER A O 1
ATOM 620 N N . SER A 1 78 ? 1.235 -5.478 15.284 1.00 89.50 78 SER A N 1
ATOM 621 C CA . SER A 1 78 ? 2.178 -6.438 14.715 1.00 89.50 78 SER A CA 1
ATOM 622 C C . SER A 1 78 ? 3.621 -5.916 14.719 1.00 89.50 78 SER A C 1
ATOM 624 O O . SER A 1 78 ? 3.917 -4.816 14.244 1.00 89.50 78 SER A O 1
ATOM 626 N N . LYS A 1 79 ? 4.559 -6.747 15.193 1.00 86.94 79 LYS A N 1
ATOM 627 C CA . LYS A 1 79 ? 6.010 -6.487 15.104 1.00 86.94 79 LYS A CA 1
ATOM 628 C C . LYS A 1 79 ? 6.570 -6.708 13.691 1.00 86.94 79 LYS A C 1
ATOM 630 O O . LYS A 1 79 ? 7.566 -6.097 13.333 1.00 86.94 79 LYS A O 1
ATOM 635 N N . LYS A 1 80 ? 5.906 -7.540 12.876 1.00 84.00 80 LYS A N 1
ATOM 636 C CA . LYS A 1 80 ? 6.330 -7.904 11.508 1.00 84.00 80 LYS A CA 1
ATOM 637 C C . LYS A 1 80 ? 5.840 -6.920 10.432 1.00 84.00 80 LYS A C 1
ATOM 639 O O . LYS A 1 80 ? 6.192 -7.053 9.263 1.00 84.00 80 LYS A O 1
ATOM 644 N N . ALA A 1 81 ? 4.988 -5.960 10.796 1.00 85.19 81 ALA A N 1
ATOM 645 C CA . ALA A 1 81 ? 4.462 -4.966 9.866 1.00 85.19 81 ALA A CA 1
ATOM 646 C C . ALA A 1 81 ? 5.491 -3.859 9.587 1.00 85.19 81 ALA A C 1
ATOM 648 O O . ALA A 1 81 ? 6.123 -3.341 10.508 1.00 85.19 81 ALA A O 1
ATOM 649 N N . SER A 1 82 ? 5.620 -3.455 8.319 1.00 85.81 82 SER A N 1
ATOM 650 C CA . SER A 1 82 ? 6.502 -2.350 7.928 1.00 85.81 82 SER A CA 1
ATOM 651 C C . SER A 1 82 ? 6.017 -1.012 8.501 1.00 85.81 82 SER A C 1
ATOM 653 O O . SER A 1 82 ? 4.825 -0.822 8.759 1.00 85.81 82 SER A O 1
ATOM 655 N N . LYS A 1 83 ? 6.928 -0.041 8.654 1.00 87.62 83 LYS A N 1
ATOM 656 C CA . LYS A 1 83 ? 6.587 1.313 9.137 1.00 87.62 83 LYS A CA 1
ATOM 657 C C . LYS A 1 83 ? 5.460 1.951 8.307 1.00 87.62 83 LYS A C 1
ATOM 659 O O . LYS A 1 83 ? 4.496 2.464 8.869 1.00 87.62 83 LYS A O 1
ATOM 664 N N . ARG A 1 84 ? 5.526 1.819 6.975 1.00 84.19 84 ARG A N 1
ATOM 665 C CA . ARG A 1 84 ? 4.489 2.291 6.040 1.00 84.19 84 ARG A CA 1
ATOM 666 C C . ARG A 1 84 ? 3.131 1.627 6.284 1.00 84.19 84 ARG A C 1
ATOM 668 O O . ARG A 1 84 ? 2.111 2.308 6.285 1.00 84.19 84 ARG A O 1
ATOM 675 N N . ALA A 1 85 ? 3.103 0.316 6.532 1.00 86.12 85 ALA A N 1
ATOM 676 C CA . ALA A 1 85 ? 1.862 -0.397 6.832 1.00 86.12 85 ALA A CA 1
ATOM 677 C C . ALA A 1 85 ? 1.186 0.134 8.103 1.00 86.12 85 ALA A C 1
ATOM 679 O O . ALA A 1 85 ? -0.031 0.316 8.127 1.00 86.12 85 ALA A O 1
ATOM 680 N N . LYS A 1 86 ? 1.980 0.440 9.136 1.00 92.75 86 LYS A N 1
ATOM 681 C CA . LYS A 1 86 ? 1.483 1.039 10.380 1.00 92.75 86 LYS A CA 1
ATOM 682 C C . LYS A 1 86 ? 0.940 2.450 10.165 1.00 92.75 86 LYS A C 1
ATOM 684 O O . LYS A 1 86 ? -0.141 2.747 10.661 1.00 92.75 86 LYS A O 1
ATOM 689 N N . GLN A 1 87 ? 1.628 3.287 9.386 1.00 90.19 87 GLN A N 1
ATOM 690 C CA . GLN A 1 87 ? 1.145 4.631 9.035 1.00 90.19 87 GLN A CA 1
ATOM 691 C C . GLN A 1 87 ? -0.209 4.582 8.316 1.00 90.19 87 GLN A C 1
ATOM 693 O O . GLN A 1 87 ? -1.146 5.270 8.717 1.00 90.19 87 GLN A O 1
ATOM 698 N N . LEU A 1 88 ? -0.339 3.717 7.306 1.00 90.56 88 LEU A N 1
ATOM 699 C CA . LEU A 1 88 ? -1.589 3.544 6.563 1.00 90.56 88 LEU A CA 1
ATOM 700 C C . LEU A 1 88 ? -2.726 3.037 7.460 1.00 90.56 88 LEU A C 1
ATOM 702 O O . LEU A 1 88 ? -3.843 3.545 7.388 1.00 90.56 88 LEU A O 1
ATOM 706 N N . ALA A 1 89 ? -2.444 2.068 8.336 1.00 92.06 89 ALA A N 1
ATOM 707 C CA . ALA A 1 89 ? -3.42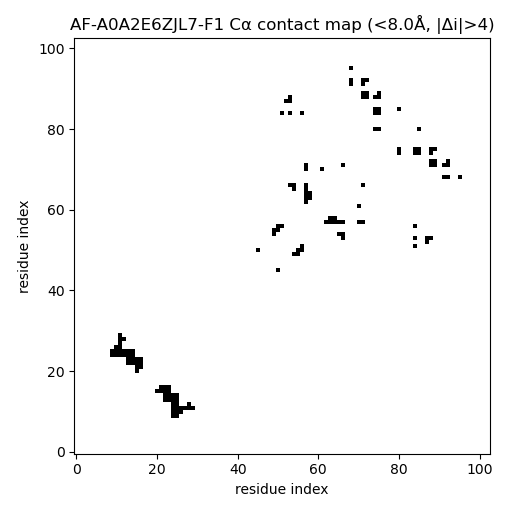1 1.558 9.292 1.00 92.06 89 ALA A CA 1
ATOM 708 C C . ALA A 1 89 ? -3.860 2.634 10.300 1.00 92.06 89 ALA A C 1
ATOM 710 O O . ALA A 1 89 ? -5.052 2.765 10.575 1.00 92.06 89 ALA A O 1
ATOM 711 N N . HIS A 1 90 ? -2.918 3.430 10.815 1.00 93.50 90 HIS A N 1
ATOM 712 C CA . HIS A 1 90 ? -3.205 4.538 11.725 1.00 93.50 90 HIS A CA 1
ATOM 713 C C . HIS A 1 90 ? -4.112 5.586 11.069 1.00 93.50 90 HIS A C 1
ATOM 715 O O . HIS A 1 90 ? -5.151 5.945 11.625 1.00 93.50 90 HIS A O 1
ATOM 721 N N . TRP A 1 91 ? -3.760 6.022 9.856 1.00 92.00 91 TRP A N 1
ATOM 722 C CA . TRP A 1 91 ? -4.560 6.957 9.067 1.00 92.00 91 TRP A CA 1
ATOM 723 C C . TRP A 1 91 ? -5.976 6.422 8.816 1.00 92.00 91 TRP A C 1
ATOM 725 O O . TRP A 1 91 ? -6.953 7.118 9.084 1.00 92.00 91 TRP A O 1
ATOM 735 N N . PHE A 1 92 ? -6.106 5.158 8.401 1.00 91.69 92 PHE A N 1
ATOM 736 C CA . PHE A 1 92 ? -7.404 4.529 8.141 1.00 91.69 92 PHE A CA 1
ATOM 737 C C . PHE A 1 92 ? -8.298 4.469 9.386 1.00 91.69 92 PHE A C 1
ATOM 739 O O . PHE A 1 92 ? -9.510 4.678 9.304 1.00 91.69 92 PHE A O 1
ATOM 746 N N . ILE A 1 93 ? -7.717 4.199 10.557 1.00 92.06 93 ILE A N 1
ATOM 747 C CA . ILE A 1 93 ? -8.455 4.221 11.824 1.00 92.06 93 ILE A CA 1
ATOM 748 C C . ILE A 1 93 ? -8.920 5.642 12.143 1.00 92.06 93 ILE A C 1
ATOM 750 O O . ILE A 1 93 ? -10.070 5.819 12.542 1.00 92.06 93 ILE A O 1
ATOM 754 N N . ASN A 1 94 ? -8.060 6.644 11.953 1.00 91.12 94 ASN A N 1
ATOM 755 C CA . ASN A 1 94 ? -8.406 8.040 12.210 1.00 91.12 94 ASN A CA 1
ATOM 756 C C . ASN A 1 94 ? -9.577 8.506 11.329 1.00 91.12 94 ASN A C 1
ATOM 758 O O . ASN A 1 94 ? -10.546 9.067 11.834 1.00 91.12 94 ASN A O 1
ATOM 762 N N . MET A 1 95 ? -9.545 8.163 10.038 1.00 85.56 95 MET A N 1
ATOM 763 C CA . MET A 1 95 ? -10.616 8.497 9.092 1.00 85.56 95 MET A CA 1
ATOM 764 C C . MET A 1 95 ? -11.958 7.849 9.451 1.00 85.56 95 MET A C 1
ATOM 766 O O . MET A 1 95 ? -13.012 8.451 9.261 1.00 85.56 95 MET A O 1
ATOM 770 N N . ASN A 1 96 ? -11.945 6.640 10.018 1.00 85.12 96 ASN A N 1
ATOM 771 C CA . ASN A 1 96 ? -13.174 5.955 10.421 1.00 85.12 96 ASN A CA 1
ATOM 772 C C . ASN A 1 96 ? -13.700 6.374 11.803 1.00 85.12 96 ASN A C 1
ATOM 774 O O . ASN A 1 96 ? -14.891 6.217 12.054 1.00 85.12 96 ASN A O 1
ATOM 778 N N . LYS A 1 97 ? -12.862 6.927 12.692 1.00 78.38 97 LYS A N 1
ATOM 779 C CA . LYS A 1 97 ? -13.296 7.424 14.013 1.00 78.38 97 LYS A CA 1
ATOM 780 C C . LYS A 1 97 ? -14.206 8.654 13.920 1.00 78.38 97 LYS A C 1
ATOM 782 O O . LYS A 1 97 ? -15.110 8.790 14.735 1.00 78.38 97 LYS A O 1
ATOM 787 N N . GLY A 1 98 ? -13.988 9.529 12.935 1.00 68.38 98 GLY A N 1
ATOM 788 C CA . GLY A 1 98 ? -14.785 10.750 12.744 1.00 68.38 98 GLY A CA 1
ATOM 789 C C . GLY A 1 98 ? -16.174 10.523 12.136 1.00 68.38 98 GLY A C 1
ATOM 790 O O . GLY A 1 98 ? -17.013 11.422 12.151 1.00 68.38 98 GLY A O 1
ATOM 791 N N . ARG A 1 99 ? -16.457 9.321 11.618 1.00 65.00 99 ARG A N 1
ATOM 792 C CA . ARG A 1 99 ? -17.757 8.977 11.030 1.00 65.00 99 ARG A CA 1
ATOM 793 C C . ARG A 1 99 ? -18.733 8.611 12.151 1.00 65.00 99 ARG A C 1
ATOM 795 O O . ARG A 1 99 ? -18.902 7.437 12.470 1.00 65.00 99 ARG A O 1
ATOM 802 N N . LYS A 1 100 ? -19.373 9.610 12.772 1.00 60.00 100 LYS A N 1
ATOM 803 C CA . LYS A 1 100 ? -20.534 9.362 13.647 1.00 60.00 100 LYS A CA 1
ATOM 804 C C . LYS A 1 100 ? -21.568 8.561 12.846 1.00 60.00 100 LYS A C 1
ATOM 806 O O . LYS A 1 100 ? -21.912 8.958 11.732 1.00 60.00 100 LYS A O 1
ATOM 811 N N . LYS A 1 101 ? -22.051 7.435 13.385 1.00 59.59 101 LYS A N 1
ATOM 812 C CA . LYS A 1 101 ? -23.237 6.769 12.827 1.00 59.59 101 LYS A CA 1
ATOM 813 C C . LYS A 1 101 ? -24.360 7.808 12.846 1.00 59.59 101 LYS A C 1
ATOM 815 O O . LYS A 1 101 ? -24.644 8.342 13.917 1.00 59.59 101 LYS A O 1
ATOM 820 N N . LYS A 1 102 ? -24.937 8.138 11.684 1.00 59.62 102 LYS A N 1
ATOM 821 C CA . LYS A 1 102 ? -26.209 8.868 11.663 1.00 59.62 102 LYS A CA 1
ATOM 822 C C . LYS A 1 102 ? -27.192 8.007 12.462 1.00 59.62 102 LYS A C 1
ATOM 824 O O . LYS A 1 102 ? -27.315 6.820 12.160 1.00 59.62 102 LYS A O 1
ATOM 829 N N . LYS A 1 103 ? -27.701 8.572 13.555 1.00 54.22 103 LYS A N 1
ATOM 830 C CA . LYS A 1 103 ? -28.699 7.939 14.415 1.00 54.22 103 LYS A CA 1
ATOM 831 C C . LYS A 1 103 ? -30.043 7.970 13.705 1.00 54.22 103 LYS A C 1
ATOM 833 O O . LYS A 1 103 ? -30.262 8.965 12.978 1.00 54.22 103 LYS A O 1
#

Foldseek 3Di:
DDPPVVQPPQPADWDQDPVVRDIDHDPDHPPDPPVPPDPDPPPPVDDPDDCLALQVVLCVPPNHDDDDLVSLVVLCVDPPHDPSNVVNSVVVNVVVVPDDDPD

Nearest PDB structures (foldseek):
  7aih-assembly1_T  TM=4.243E-01  e=9.141E+00  Leishmania major

pLDDT: mean 73.43, std 17.29, range [40.69, 93.81]

Radius of gyration: 26.45 Å; Cα contacts (8 Å, |Δi|>4): 75; chains: 1; bounding box: 53×32×76 Å

Secondary structure (DSSP, 8-state):
--TTTTSS--TT-EEEETTTTEEEE-SS------TT-S---GGG---SS-TTSHHHHHHHHH-SS---HHHHHHHHH-SSS-HHHHHHHHHHHHHHHT-PPP-

Solvent-accessible surface area (backbone atoms only — not comparable to full-atom values): 6816 Å² total; per-residue (Å²): 134,74,89,72,75,81,72,78,83,41,93,40,40,74,47,79,38,82,90,78,75,42,80,40,66,38,96,53,70,77,75,70,87,53,95,77,77,66,90,69,74,75,91,68,83,70,71,101,70,53,75,86,37,66,54,40,45,44,27,73,75,72,42,85,69,82,85,43,67,70,59,29,54,52,42,57,74,37,86,86,49,52,74,67,56,32,52,48,26,52,51,53,44,56,64,56,68,72,59,71,77,86,127

Sequence (103 aa):
MRFTELLDNCKYGRYYCSTDKKYKCRKSPKRSRDYYEMGENFADGKKPGDKGSLKGIVTRMFGPGDVTVSKAKRILSSKKASKRAKQLAHWFINMNKGRKKKK